Protein AF-A0A9P8IE22-F1 (afdb_monomer)

Mean predicted aligned error: 8.68 Å

InterPro domains:
  IPR013078 Histidine phosphatase superfamily, clade-1 [PF00300] (7-78)
  IPR029033 Histidine phosphatase superfamily [G3DSA:3.40.50.1240] (2-114)
  IPR029033 Histidine phosphatase superfamily [SSF53254] (7-96)

Sequence (117 aa):
MDKESNNVTVTEDIAEWDYGEYEGLLVDQIKEQRRKQGLDVGSSFNIWRDGCEGGESPGRVIERLDRLIAKIKEHQQPYMNGEKAADVVLVHASTLMLATVAYNDFRLLMASSCVVL

pLDDT: mean 78.82, std 18.48, range [32.44, 94.56]

Nearest PDB structures (foldseek):
  3f3k-assembly1_A  TM=9.550E-01  e=9.329E-06  Saccharomyces cerevisiae
  3ll4-assembly1_A  TM=9.503E-01  e=1.211E-05  Saccharomyces cerevisiae
  3lg2-assembly2_C  TM=9.523E-01  e=3.226E-05  Saccharomyces cerevisiae S288C

Secondary structure (DSSP, 8-state):
-----------GGGPPP--GGGTT--HHHHHHHHHHTT--SSS---HHHH--TTS--HHHHHHHHHHHHHHHHHHHGGGTTSSS--------S-HHHHHHHHHHHTTTTTT------

Solvent-accessible surface area (backbone atoms only — not comparable to full-atom values): 7508 Å² total; per-residue (Å²): 138,78,79,80,74,84,83,78,82,89,64,74,52,70,56,69,80,46,38,41,79,45,62,95,55,54,73,68,56,47,54,51,52,40,47,74,74,67,42,61,84,89,47,82,88,44,57,82,80,72,29,29,61,89,39,39,44,47,67,58,54,50,57,33,39,53,54,48,50,50,55,51,46,66,67,29,61,88,29,72,86,66,82,44,93,62,86,78,86,84,87,71,96,55,69,67,50,55,50,52,51,49,58,58,41,61,64,39,68,80,74,53,98,71,87,84,125

Foldseek 3Di:
DDPPPPPDDDDCLLPDWFQAVCPPHDPVRVQVVCVVVVHQPPHGDDCCCANHVRTDHNVVNLVSLVVVVVVLCVQCVVCVVPPDDSDDADDDDDPVSVVSNVVSCVVVVVPDDDDHD

Structure (mmCIF, N/CA/C/O backbone):
data_AF-A0A9P8IE22-F1
#
_entry.id   AF-A0A9P8IE22-F1
#
loop_
_atom_site.group_PDB
_atom_site.id
_atom_site.type_symbol
_atom_site.label_atom_id
_atom_site.label_alt_id
_atom_site.label_comp_id
_atom_site.label_asym_id
_atom_site.label_entity_id
_atom_site.label_seq_id
_atom_site.pdbx_PDB_ins_code
_atom_site.Cartn_x
_atom_site.Cartn_y
_atom_site.Cartn_z
_atom_site.occupancy
_atom_site.B_iso_or_equiv
_atom_site.auth_seq_id
_atom_site.auth_comp_id
_atom_site.auth_asym_id
_atom_site.auth_atom_id
_atom_site.pdbx_PDB_model_num
ATOM 1 N N . MET A 1 1 ? 10.318 13.261 -35.916 1.00 35.78 1 MET A N 1
ATOM 2 C CA . MET A 1 1 ? 8.984 13.562 -35.345 1.00 35.78 1 MET A CA 1
ATOM 3 C C . MET A 1 1 ? 8.537 12.254 -34.761 1.00 35.78 1 MET A C 1
ATOM 5 O O . MET A 1 1 ? 7.975 11.417 -35.462 1.00 35.78 1 MET A O 1
ATOM 9 N N . ASP A 1 2 ? 9.001 12.018 -33.546 1.00 41.88 2 ASP A N 1
ATOM 10 C CA . ASP A 1 2 ? 9.148 10.669 -33.031 1.00 41.88 2 ASP A CA 1
ATOM 11 C C . ASP A 1 2 ? 7.883 10.354 -32.256 1.00 41.88 2 ASP A C 1
ATOM 13 O O . ASP A 1 2 ? 7.453 11.127 -31.403 1.00 41.88 2 ASP A O 1
ATOM 17 N N . LYS A 1 3 ? 7.225 9.270 -32.666 1.00 44.44 3 LYS A N 1
ATOM 18 C CA . LYS A 1 3 ? 5.981 8.794 -32.074 1.00 44.44 3 LYS A CA 1
ATOM 19 C C . LYS A 1 3 ? 6.224 8.548 -30.591 1.00 44.44 3 LYS A C 1
ATOM 21 O O . LYS A 1 3 ? 6.926 7.607 -30.223 1.00 44.44 3 LYS A O 1
ATOM 26 N N . GLU A 1 4 ? 5.636 9.416 -29.782 1.00 47.69 4 GLU A N 1
ATOM 27 C CA . GLU A 1 4 ? 5.521 9.301 -28.338 1.00 47.69 4 GLU A CA 1
ATOM 28 C C . GLU A 1 4 ? 5.022 7.887 -28.022 1.00 47.69 4 GLU A C 1
ATOM 30 O O . GLU A 1 4 ? 3.906 7.486 -28.364 1.00 47.69 4 GLU A O 1
ATOM 35 N N . SER A 1 5 ? 5.935 7.063 -27.516 1.00 52.72 5 SER A N 1
ATOM 36 C CA . SER A 1 5 ? 5.650 5.675 -27.193 1.00 52.72 5 SER A CA 1
ATOM 37 C C . SER A 1 5 ? 4.827 5.695 -25.918 1.00 52.72 5 SER A C 1
ATOM 39 O O . SER A 1 5 ? 5.377 5.853 -24.835 1.00 52.72 5 SER A O 1
ATOM 41 N N . ASN A 1 6 ? 3.507 5.584 -26.065 1.00 58.81 6 ASN A N 1
ATOM 42 C CA . ASN A 1 6 ? 2.550 5.444 -24.971 1.00 58.81 6 ASN A CA 1
ATOM 43 C C . ASN A 1 6 ? 2.794 4.106 -24.240 1.00 58.81 6 ASN A C 1
ATOM 45 O O . ASN A 1 6 ? 2.048 3.144 -24.400 1.00 58.81 6 ASN A O 1
ATOM 49 N N . ASN A 1 7 ? 3.881 4.021 -23.473 1.00 75.56 7 ASN A N 1
ATOM 50 C CA . ASN A 1 7 ? 4.195 2.894 -22.601 1.00 75.56 7 ASN A CA 1
ATOM 51 C C . ASN A 1 7 ? 3.600 3.155 -21.214 1.00 75.56 7 ASN A C 1
ATOM 53 O O . ASN A 1 7 ? 4.316 3.336 -20.233 1.00 75.56 7 ASN A O 1
ATOM 57 N N . VAL A 1 8 ? 2.273 3.242 -21.153 1.00 86.06 8 VAL A N 1
ATOM 58 C CA . VAL A 1 8 ? 1.543 3.305 -19.887 1.00 86.06 8 VAL A CA 1
ATOM 59 C C . VAL A 1 8 ? 1.046 1.903 -19.581 1.00 86.06 8 VAL A C 1
ATOM 61 O O . VAL A 1 8 ? 0.273 1.334 -20.350 1.00 86.06 8 VAL A O 1
ATOM 64 N N . THR A 1 9 ? 1.485 1.349 -18.454 1.00 89.62 9 THR A N 1
ATOM 65 C CA . THR A 1 9 ? 0.988 0.068 -17.944 1.00 89.62 9 THR A CA 1
ATOM 66 C C . THR A 1 9 ? 0.135 0.331 -16.714 1.00 89.62 9 THR A C 1
ATOM 68 O O . THR A 1 9 ? 0.618 0.884 -15.730 1.00 89.62 9 THR A O 1
ATOM 71 N N . VAL A 1 10 ? -1.131 -0.080 -16.765 1.00 91.12 10 VAL A N 1
ATOM 72 C CA . VAL A 1 10 ? -2.027 -0.075 -15.603 1.00 91.12 10 VAL A CA 1
ATOM 73 C C . VAL A 1 10 ? -1.922 -1.431 -14.920 1.00 91.12 10 VAL A C 1
ATOM 75 O O . VAL A 1 10 ? -1.971 -2.467 -15.584 1.00 91.12 10 VAL A O 1
ATOM 78 N N . THR A 1 11 ? -1.752 -1.437 -13.603 1.00 90.06 11 THR A N 1
ATOM 79 C CA . THR A 1 11 ? -1.666 -2.670 -12.822 1.00 90.06 11 THR A CA 1
ATOM 80 C C . THR A 1 11 ? -2.252 -2.462 -11.437 1.00 90.06 11 THR A C 1
ATOM 82 O O . THR A 1 11 ? -2.026 -1.430 -10.809 1.00 90.06 11 THR A O 1
ATOM 85 N N . GLU A 1 12 ? -2.951 -3.479 -10.944 1.00 91.38 12 GLU A N 1
ATOM 86 C CA . GLU A 1 12 ? -3.468 -3.493 -9.577 1.00 91.38 12 GLU A CA 1
ATOM 87 C C . GLU A 1 12 ? -2.346 -3.623 -8.547 1.00 91.38 12 GLU A C 1
ATOM 89 O O . GLU A 1 12 ? -2.561 -3.301 -7.393 1.00 91.38 12 GLU A O 1
ATOM 94 N N . ASP A 1 13 ? -1.130 -4.038 -8.930 1.00 90.25 13 ASP A N 1
ATOM 95 C CA . ASP A 1 13 ? -0.001 -4.242 -8.002 1.00 90.25 13 ASP A CA 1
ATOM 96 C C . ASP A 1 13 ? 0.445 -2.959 -7.248 1.00 90.25 13 ASP A C 1
ATOM 98 O O . ASP A 1 13 ? 1.154 -3.057 -6.252 1.00 90.25 13 ASP A O 1
ATOM 102 N N . ILE A 1 14 ? 0.004 -1.772 -7.688 1.00 87.19 14 ILE A N 1
ATOM 103 C CA . ILE A 1 14 ? 0.241 -0.448 -7.065 1.00 87.19 14 ILE A CA 1
ATOM 104 C C . ILE A 1 14 ? -1.047 0.143 -6.447 1.00 87.19 14 ILE A C 1
ATOM 106 O O . ILE A 1 14 ? -1.018 1.237 -5.895 1.00 87.19 14 ILE A O 1
ATOM 110 N N . ALA A 1 15 ? -2.172 -0.576 -6.479 1.00 89.06 15 ALA A N 1
ATOM 111 C CA . ALA A 1 15 ? -3.400 -0.144 -5.810 1.00 89.06 15 ALA A CA 1
ATOM 112 C C . ALA A 1 15 ? -3.173 0.117 -4.313 1.00 89.06 15 ALA A C 1
ATOM 114 O O . ALA A 1 15 ? -2.375 -0.582 -3.684 1.00 89.06 15 ALA A O 1
ATOM 115 N N . GLU A 1 16 ? -3.895 1.094 -3.763 1.00 88.56 16 GLU A N 1
ATOM 116 C CA . GLU A 1 16 ? -3.901 1.399 -2.332 1.00 88.56 16 GLU A CA 1
ATOM 117 C C . GLU A 1 16 ? -4.222 0.161 -1.481 1.00 88.56 16 GLU A C 1
ATOM 119 O O . GLU A 1 16 ? -4.819 -0.805 -1.962 1.00 88.56 16 GLU A O 1
ATOM 124 N N . TRP A 1 17 ? -3.823 0.212 -0.212 1.00 89.00 17 TRP A N 1
ATOM 125 C CA . TRP A 1 17 ? -4.242 -0.753 0.795 1.00 89.00 17 TRP A CA 1
ATOM 126 C C . TRP A 1 17 ? -5.760 -0.931 0.792 1.00 89.00 17 TRP A C 1
ATOM 128 O O . TRP A 1 17 ? -6.514 0.040 0.848 1.00 89.00 17 TRP A O 1
ATOM 138 N N . ASP A 1 18 ? -6.202 -2.184 0.817 1.00 91.88 18 ASP A N 1
ATOM 139 C CA . ASP A 1 18 ? -7.573 -2.498 1.207 1.00 91.88 18 ASP A CA 1
ATOM 140 C C . ASP A 1 18 ? -7.732 -2.224 2.709 1.00 91.88 18 ASP A C 1
ATOM 142 O O . ASP A 1 18 ? -7.248 -2.990 3.552 1.00 91.88 18 ASP A O 1
ATOM 146 N N . TYR A 1 19 ? -8.375 -1.107 3.055 1.00 91.62 19 TYR A N 1
ATOM 147 C CA . TYR A 1 19 ? -8.569 -0.707 4.446 1.00 91.62 19 TYR A CA 1
ATOM 148 C C . TYR A 1 19 ? -9.652 -1.527 5.163 1.00 91.62 19 TYR A C 1
ATOM 150 O O . TYR A 1 19 ? -9.750 -1.434 6.389 1.00 91.62 19 TYR A O 1
ATOM 158 N N . GLY A 1 20 ? -10.436 -2.343 4.448 1.00 93.81 20 GLY A N 1
ATOM 159 C CA . GLY A 1 20 ? -11.463 -3.205 5.029 1.00 93.81 20 GLY A CA 1
ATOM 160 C C . GLY A 1 20 ? -12.428 -2.448 5.945 1.00 93.81 20 GLY A C 1
ATOM 161 O O . GLY A 1 20 ? -13.078 -1.484 5.542 1.00 93.81 20 GLY A O 1
ATOM 162 N N . GLU A 1 21 ? -12.482 -2.852 7.215 1.00 93.31 21 GLU A N 1
ATOM 163 C CA . GLU A 1 21 ? -13.329 -2.239 8.250 1.00 93.31 21 GLU A CA 1
ATOM 164 C C . GLU A 1 21 ? -12.965 -0.776 8.560 1.00 93.31 21 GLU A C 1
ATOM 166 O O . GLU A 1 21 ? -13.683 -0.099 9.297 1.00 93.31 21 GLU A O 1
ATOM 171 N N . TYR A 1 22 ? -11.835 -0.287 8.046 1.00 93.12 22 TYR A N 1
ATOM 172 C CA . TYR A 1 22 ? -11.344 1.071 8.272 1.00 93.12 22 TYR A CA 1
ATOM 173 C C . TYR A 1 22 ? -11.672 2.033 7.129 1.00 93.12 22 TYR A C 1
ATOM 175 O O . TYR A 1 22 ? -11.372 3.225 7.236 1.00 93.12 22 TYR A 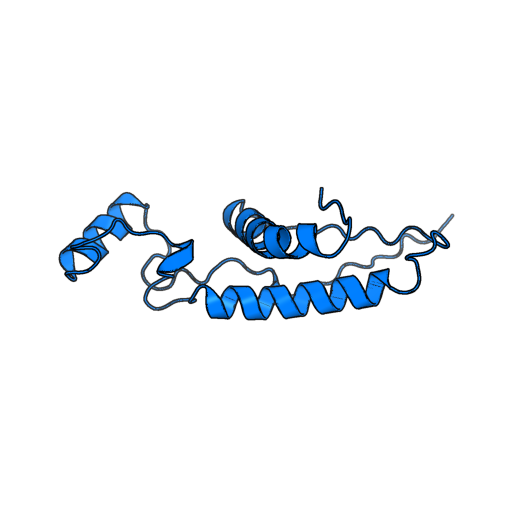O 1
ATOM 183 N N . GLU A 1 23 ? -12.292 1.548 6.053 1.00 92.38 23 GLU A N 1
ATOM 184 C CA . GLU A 1 23 ? -12.646 2.361 4.893 1.00 92.38 23 GLU A CA 1
ATOM 185 C C . GLU A 1 23 ? -13.545 3.545 5.296 1.00 92.38 23 GLU A C 1
ATOM 187 O O . GLU A 1 23 ? -14.574 3.392 5.958 1.00 92.38 23 GLU A O 1
ATOM 192 N N . GLY A 1 24 ? -13.142 4.759 4.912 1.00 93.25 24 GLY A N 1
ATOM 193 C CA . GLY A 1 24 ? -13.875 5.988 5.232 1.00 93.25 24 GLY A CA 1
ATOM 194 C C . GLY A 1 24 ? -13.806 6.441 6.699 1.00 93.25 24 GLY A C 1
ATOM 195 O O . GLY A 1 24 ? -14.468 7.420 7.053 1.00 93.25 24 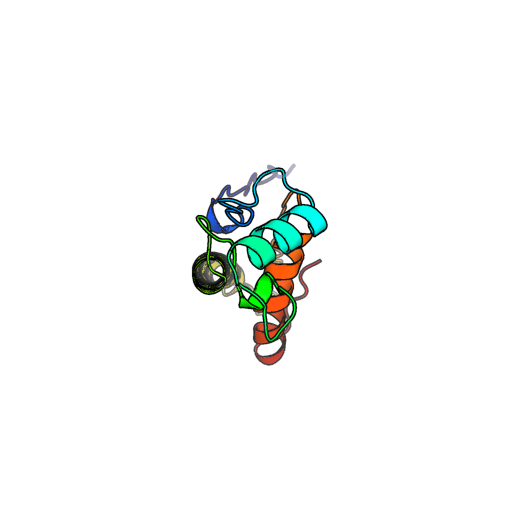GLY A O 1
ATOM 196 N N . LEU A 1 25 ? -13.013 5.781 7.550 1.00 93.19 25 LEU A N 1
ATOM 197 C CA . LEU A 1 25 ? -12.825 6.174 8.946 1.00 93.19 25 LEU A CA 1
ATOM 198 C C . LEU A 1 25 ? -11.598 7.066 9.140 1.00 93.19 25 LEU A C 1
ATOM 200 O O . LEU A 1 25 ? -10.544 6.897 8.529 1.00 93.19 25 LEU A O 1
ATOM 204 N N . LEU A 1 26 ? -11.715 8.005 10.076 1.00 92.31 26 LEU A N 1
ATOM 205 C CA . LEU A 1 26 ? -10.576 8.760 10.578 1.00 92.31 26 LEU A CA 1
ATOM 206 C C . LEU A 1 26 ? -9.728 7.888 11.506 1.00 92.31 26 LEU A C 1
ATOM 208 O O . LEU A 1 26 ? -10.235 7.028 12.226 1.00 92.31 26 LEU A O 1
ATOM 212 N N . VAL A 1 27 ? -8.433 8.192 11.580 1.00 89.62 27 VAL A N 1
ATOM 213 C CA . VAL A 1 27 ? -7.464 7.464 12.418 1.00 89.62 27 VAL A CA 1
ATOM 214 C C . VAL A 1 27 ? -7.921 7.328 13.877 1.00 89.62 27 VAL A C 1
ATOM 216 O O . VAL A 1 27 ? -7.748 6.271 14.481 1.00 89.62 27 VAL A O 1
ATOM 219 N N . ASP A 1 28 ? -8.532 8.365 14.451 1.00 92.38 28 ASP A N 1
ATOM 220 C CA . ASP A 1 28 ? -9.018 8.316 15.835 1.00 92.38 28 ASP A CA 1
ATOM 221 C C . ASP A 1 28 ? -10.249 7.414 15.998 1.00 92.38 28 ASP A C 1
ATOM 223 O O . ASP A 1 28 ? -10.399 6.757 17.028 1.00 92.38 28 ASP A O 1
ATOM 227 N N . GLN A 1 29 ? -11.096 7.318 14.968 1.00 94.56 29 GLN A N 1
ATOM 228 C CA . GLN A 1 29 ? -12.235 6.397 14.952 1.00 94.56 29 GLN A CA 1
ATOM 229 C C . GLN A 1 29 ? -11.756 4.945 14.861 1.00 94.56 29 GLN A C 1
ATOM 231 O O . GLN A 1 29 ? -12.250 4.106 15.611 1.00 94.56 29 GLN A O 1
ATOM 236 N N . ILE A 1 30 ? -10.744 4.673 14.028 1.00 93.44 30 ILE A N 1
ATOM 237 C CA . ILE A 1 30 ? -10.107 3.352 13.911 1.00 93.44 30 ILE A CA 1
ATOM 238 C C . ILE A 1 30 ? -9.527 2.923 15.263 1.00 93.44 30 ILE A C 1
ATOM 240 O O . ILE A 1 30 ? -9.828 1.838 15.757 1.00 93.44 30 ILE A O 1
ATOM 244 N N . LYS A 1 31 ? -8.737 3.790 15.910 1.00 92.06 31 LYS A N 1
ATOM 245 C CA . LYS A 1 31 ? -8.153 3.504 17.232 1.00 92.06 31 LYS A CA 1
ATOM 246 C C . LYS A 1 31 ? -9.224 3.224 18.283 1.00 92.06 31 LYS A C 1
ATOM 248 O O . LYS A 1 31 ? -9.079 2.293 19.072 1.00 92.06 31 LYS A O 1
ATOM 253 N N . GLU A 1 32 ? -10.299 4.008 18.302 1.00 93.19 32 GLU A N 1
ATOM 254 C CA . GLU A 1 32 ? -11.393 3.810 19.252 1.00 93.19 32 GLU A CA 1
ATOM 255 C C . GLU A 1 32 ? -12.163 2.506 18.988 1.00 93.19 32 GLU A C 1
ATOM 257 O O . GLU A 1 32 ? -12.509 1.798 19.936 1.00 93.19 32 GLU A O 1
ATOM 262 N N . GLN A 1 33 ? -12.405 2.151 17.724 1.00 92.88 33 GLN A N 1
ATOM 263 C CA . GLN A 1 33 ? -13.025 0.881 17.337 1.00 92.88 33 GLN A CA 1
ATOM 264 C C . GLN A 1 33 ? -12.168 -0.314 17.766 1.00 92.88 33 GLN A C 1
ATOM 266 O O . GLN A 1 33 ? -12.669 -1.196 18.467 1.00 92.88 33 GLN A O 1
ATOM 271 N N . ARG A 1 34 ? -10.869 -0.294 17.446 1.00 93.25 34 ARG A N 1
ATOM 272 C CA . ARG A 1 34 ? -9.909 -1.333 17.845 1.00 93.25 34 ARG A CA 1
ATOM 273 C C . ARG A 1 34 ? -9.836 -1.485 19.363 1.00 93.25 34 ARG A C 1
ATOM 275 O O . ARG A 1 34 ? -9.919 -2.593 19.893 1.00 93.25 34 ARG A O 1
ATOM 282 N N . ARG A 1 35 ? -9.801 -0.369 20.099 1.00 91.56 35 ARG A N 1
ATOM 283 C CA . ARG A 1 35 ? -9.835 -0.369 21.570 1.00 91.56 35 ARG A CA 1
ATOM 284 C C . ARG A 1 35 ? -11.123 -0.995 22.117 1.00 91.56 35 ARG A C 1
ATOM 286 O O . ARG A 1 35 ? -11.066 -1.757 23.082 1.00 91.56 35 ARG A O 1
ATOM 293 N N . LYS A 1 36 ? -12.287 -0.699 21.525 1.00 92.25 36 LYS A N 1
ATOM 294 C CA . LYS A 1 36 ? -13.575 -1.313 21.913 1.00 92.25 36 LYS A CA 1
ATOM 295 C C . LYS A 1 36 ? -13.605 -2.821 21.667 1.00 92.25 36 LYS A C 1
ATOM 297 O O . LYS A 1 36 ? -14.250 -3.534 22.428 1.00 92.25 36 LYS A O 1
ATOM 302 N N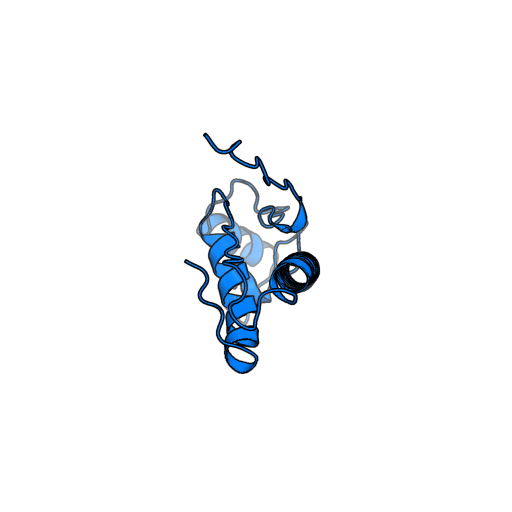 . GLN A 1 37 ? -12.897 -3.297 20.649 1.00 91.31 37 GLN A N 1
ATOM 303 C CA . GLN A 1 37 ? -12.727 -4.722 20.350 1.00 91.31 37 GLN A CA 1
ATOM 304 C C . GLN A 1 37 ? -11.675 -5.403 21.245 1.00 91.31 37 GLN A C 1
ATOM 306 O O . GLN A 1 37 ? -11.455 -6.606 21.130 1.00 91.31 37 GLN A O 1
ATOM 311 N N . GLY A 1 38 ? -11.044 -4.661 22.163 1.00 90.81 38 GLY A N 1
ATOM 312 C CA . GLY A 1 38 ? -10.024 -5.189 23.068 1.00 90.81 38 GLY A CA 1
ATOM 313 C C . GLY A 1 38 ? -8.652 -5.373 22.417 1.00 90.81 38 GLY A C 1
ATOM 314 O O . GLY A 1 38 ? -7.821 -6.102 22.957 1.00 90.81 38 GLY A O 1
ATOM 315 N N . LEU A 1 39 ? -8.405 -4.726 21.275 1.00 89.12 39 LEU A N 1
ATOM 316 C CA . LEU A 1 39 ? -7.101 -4.696 20.615 1.00 89.12 39 LEU A CA 1
ATOM 317 C C . LEU A 1 39 ? -6.209 -3.592 21.201 1.00 89.12 39 LEU A C 1
ATOM 319 O O . LEU A 1 39 ? -6.665 -2.722 21.943 1.00 89.12 39 LEU A O 1
AT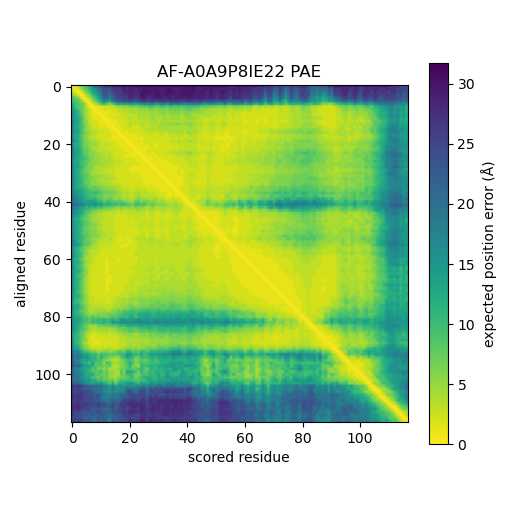OM 323 N N . ASP A 1 40 ? -4.918 -3.639 20.861 1.00 88.88 40 ASP A N 1
ATOM 324 C CA . ASP A 1 40 ? -3.929 -2.588 21.156 1.00 88.88 40 ASP A CA 1
ATOM 325 C C . ASP A 1 40 ? -3.707 -2.288 22.656 1.00 88.88 40 ASP A C 1
ATOM 327 O O . ASP A 1 40 ? -3.170 -1.246 23.028 1.00 88.88 40 ASP A O 1
ATOM 331 N N . VAL A 1 41 ? -4.061 -3.228 23.543 1.00 83.19 41 VAL A N 1
ATOM 332 C CA . VAL A 1 41 ? -3.987 -3.070 25.014 1.00 83.19 41 VAL A CA 1
ATOM 333 C C . VAL A 1 41 ? -2.544 -2.904 25.529 1.00 83.19 41 VAL A C 1
ATOM 335 O O . VAL A 1 41 ? -2.333 -2.339 26.599 1.00 83.19 41 VAL A O 1
ATOM 338 N N . GLY A 1 42 ? -1.542 -3.361 24.769 1.00 82.62 42 GLY A N 1
ATOM 339 C CA . GLY A 1 42 ? -0.116 -3.266 25.120 1.00 82.62 42 GLY A CA 1
ATOM 340 C C . GLY A 1 42 ? 0.730 -2.382 24.197 1.00 82.62 42 GLY A C 1
ATOM 341 O O . GLY A 1 42 ? 1.895 -2.129 24.499 1.00 82.62 42 GLY A O 1
ATOM 342 N N . SER A 1 43 ? 0.181 -1.921 23.072 1.00 87.19 43 SER A N 1
ATOM 343 C CA . SER A 1 43 ? 0.911 -1.122 22.084 1.00 87.19 43 SER A CA 1
ATOM 344 C C . SER A 1 43 ? -0.043 -0.354 21.189 1.00 87.19 43 SER A C 1
ATOM 346 O O . SER A 1 43 ? -1.028 -0.917 20.727 1.00 87.19 43 SER A O 1
ATOM 348 N N . SER A 1 44 ? 0.302 0.888 20.860 1.00 88.38 44 SER A N 1
ATOM 349 C CA . SER A 1 44 ? -0.465 1.709 19.924 1.00 88.38 44 SER A CA 1
ATOM 350 C C . SER A 1 44 ? -0.559 1.065 18.537 1.00 88.38 44 SER A C 1
ATOM 352 O O . SER A 1 44 ? 0.441 0.528 18.040 1.00 88.38 44 SER A O 1
ATOM 354 N N . PHE A 1 45 ? -1.727 1.200 17.901 1.00 89.69 45 PHE A N 1
ATOM 355 C CA . PHE A 1 45 ? -1.956 0.794 16.515 1.00 89.69 45 PHE A CA 1
ATOM 356 C C . PHE A 1 45 ? -0.900 1.380 15.574 1.00 89.69 45 PHE A C 1
ATOM 358 O O . PHE A 1 45 ? -0.610 2.582 15.604 1.00 89.69 45 PHE A O 1
ATOM 365 N N . ASN A 1 46 ? -0.350 0.520 14.726 1.00 88.50 46 ASN A N 1
ATOM 366 C CA . ASN A 1 46 ? 0.547 0.879 13.647 1.00 88.50 46 ASN A CA 1
ATOM 367 C C . ASN A 1 46 ? 0.175 0.061 12.405 1.00 88.50 46 ASN A C 1
ATOM 369 O O . ASN A 1 46 ? 0.477 -1.127 12.344 1.00 88.50 46 ASN A O 1
ATOM 373 N N . ILE A 1 47 ? -0.413 0.713 11.399 1.00 85.56 47 ILE A N 1
ATOM 374 C CA . ILE A 1 47 ? -0.866 0.079 10.150 1.00 85.56 47 ILE A CA 1
ATOM 375 C C . ILE A 1 47 ? 0.227 -0.740 9.444 1.00 85.56 47 ILE A C 1
ATOM 377 O O . ILE A 1 47 ? -0.046 -1.827 8.943 1.00 85.56 47 ILE A O 1
ATOM 381 N N . TRP A 1 48 ? 1.485 -0.291 9.498 1.00 85.06 48 TRP A N 1
ATOM 382 C CA . TRP A 1 48 ? 2.633 -0.972 8.888 1.00 85.06 48 TRP A CA 1
ATOM 383 C C . TRP A 1 48 ? 2.924 -2.336 9.515 1.00 85.06 48 TRP A C 1
ATOM 385 O O . TRP A 1 48 ? 3.464 -3.225 8.861 1.00 85.06 48 TRP A O 1
ATOM 395 N N . ARG A 1 49 ? 2.598 -2.489 10.802 1.00 87.62 49 ARG A N 1
ATOM 396 C CA . ARG A 1 49 ? 2.799 -3.720 11.571 1.00 87.62 49 ARG A CA 1
ATOM 397 C C . ARG A 1 49 ? 1.521 -4.549 11.642 1.00 87.62 49 ARG A C 1
ATOM 399 O O . ARG A 1 49 ? 1.577 -5.764 11.496 1.00 87.62 49 ARG A O 1
ATOM 406 N N . ASP A 1 50 ? 0.404 -3.887 11.910 1.00 89.00 50 ASP A N 1
ATOM 407 C CA . ASP A 1 50 ? -0.837 -4.523 12.346 1.00 89.00 50 ASP A CA 1
ATOM 408 C C . ASP A 1 50 ? -1.805 -4.787 11.191 1.00 89.00 50 ASP A C 1
ATOM 410 O O . ASP A 1 50 ? -2.673 -5.648 11.316 1.00 89.00 50 ASP A O 1
ATOM 414 N N . GLY A 1 51 ? -1.653 -4.095 10.061 1.00 90.31 51 GLY A N 1
ATOM 415 C CA . GLY A 1 51 ? -2.554 -4.258 8.930 1.00 90.31 51 GLY A CA 1
ATOM 416 C C . GLY A 1 51 ? -3.878 -3.511 9.056 1.00 90.31 51 GLY A C 1
ATOM 417 O O . GLY A 1 51 ? -4.073 -2.680 9.950 1.00 90.31 51 GLY A O 1
ATOM 418 N N . CYS A 1 52 ? -4.798 -3.864 8.161 1.00 91.94 52 CYS A N 1
ATOM 419 C CA . CYS A 1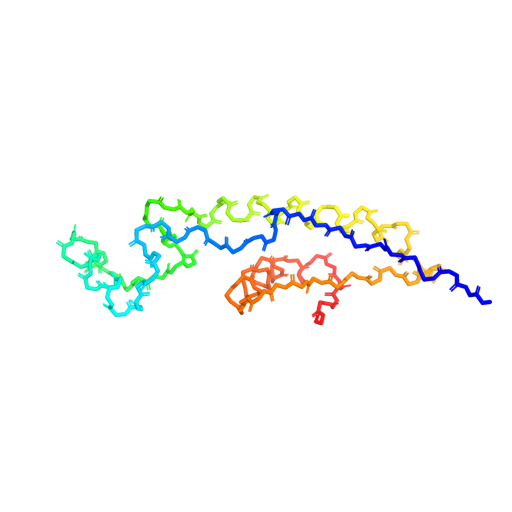 52 ? -6.190 -3.443 8.193 1.00 91.94 52 CYS A CA 1
ATOM 420 C C . CYS A 1 52 ? -7.098 -4.638 8.517 1.00 91.94 52 CYS A C 1
ATOM 422 O O . CYS A 1 52 ? -7.019 -5.686 7.875 1.00 91.94 52 CYS A O 1
ATOM 424 N N . GLU A 1 53 ? -7.959 -4.511 9.531 1.00 91.38 53 GLU A N 1
ATOM 425 C CA . GLU A 1 53 ? -8.940 -5.560 9.835 1.00 91.38 53 GLU A CA 1
ATOM 426 C C . GLU A 1 53 ? -9.970 -5.675 8.711 1.00 91.38 53 GLU A C 1
ATOM 428 O O . GLU A 1 53 ? -10.466 -4.672 8.209 1.00 91.38 53 GLU A O 1
ATOM 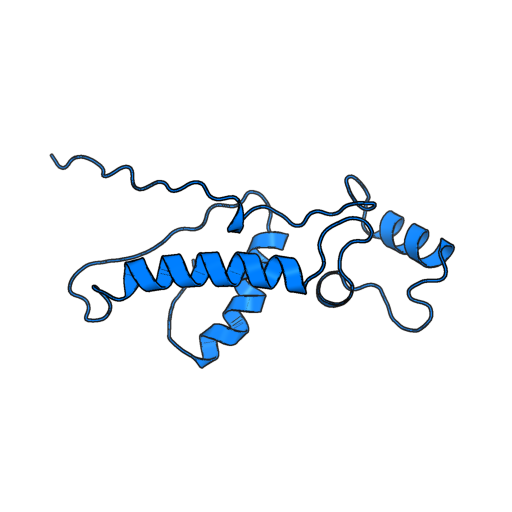433 N N . GLY A 1 54 ? -10.280 -6.906 8.301 1.00 91.31 54 GLY A N 1
ATOM 434 C CA . GLY A 1 54 ? -11.181 -7.162 7.172 1.00 91.31 54 GLY A CA 1
ATOM 435 C C . GLY A 1 54 ? -10.613 -6.789 5.796 1.00 91.31 54 GLY A C 1
ATOM 436 O O . GLY A 1 54 ? -11.274 -7.067 4.803 1.00 91.31 54 GLY A O 1
ATOM 437 N N . GLY A 1 55 ? -9.406 -6.219 5.735 1.00 92.69 55 GLY A N 1
ATOM 438 C CA . GLY A 1 55 ? -8.740 -5.788 4.508 1.00 92.69 55 GLY A CA 1
ATOM 439 C C . GLY A 1 55 ? -7.396 -6.485 4.287 1.00 92.69 55 GLY A C 1
ATOM 440 O O . GLY A 1 55 ? -7.242 -7.695 4.508 1.00 92.69 55 GLY A O 1
ATOM 441 N N . GLU A 1 56 ? -6.399 -5.725 3.835 1.00 91.38 56 GLU A N 1
ATOM 442 C CA . GLU A 1 56 ? -5.061 -6.234 3.543 1.00 91.38 56 GLU A CA 1
ATOM 443 C C . GLU A 1 56 ? -4.142 -6.263 4.777 1.00 91.38 56 GLU A C 1
ATOM 445 O O . GLU A 1 56 ? -4.102 -5.364 5.621 1.00 91.38 56 GLU A O 1
ATOM 450 N N . SER A 1 57 ? -3.343 -7.332 4.859 1.00 91.75 57 SER A N 1
ATOM 451 C CA . SER A 1 57 ? -2.217 -7.405 5.787 1.00 91.75 57 SER A CA 1
ATOM 452 C C . SER A 1 57 ? -0.969 -6.785 5.150 1.00 91.75 57 SER A C 1
ATOM 454 O O . SER A 1 57 ? -0.834 -6.822 3.922 1.00 91.75 57 SER A O 1
ATOM 456 N N . PRO A 1 58 ? 0.011 -6.320 5.950 1.00 88.94 58 PRO A N 1
ATOM 457 C CA . PRO A 1 58 ? 1.243 -5.757 5.404 1.00 88.94 58 PRO A CA 1
ATOM 458 C C . PRO A 1 58 ? 1.967 -6.749 4.483 1.00 88.94 58 PRO A C 1
ATOM 460 O O . PRO A 1 58 ? 2.477 -6.368 3.437 1.00 88.94 58 PRO A O 1
ATOM 463 N N . GLY A 1 59 ? 1.950 -8.043 4.830 1.00 89.44 59 GLY A N 1
ATOM 464 C CA . GLY A 1 59 ? 2.542 -9.106 4.013 1.00 89.44 59 GLY A CA 1
ATOM 465 C C . GLY A 1 59 ? 1.932 -9.209 2.614 1.00 89.44 59 GLY A C 1
ATOM 466 O O . GLY A 1 59 ? 2.672 -9.330 1.645 1.00 89.44 59 GLY A O 1
ATOM 467 N N . ARG A 1 60 ? 0.602 -9.089 2.487 1.00 90.56 60 ARG A N 1
ATOM 468 C CA . ARG A 1 60 ? -0.052 -9.112 1.170 1.00 90.56 60 ARG A CA 1
ATOM 469 C C . ARG A 1 60 ? 0.366 -7.925 0.317 1.00 90.56 60 ARG A C 1
ATOM 471 O O . ARG A 1 60 ? 0.696 -8.121 -0.846 1.00 90.56 60 ARG A O 1
ATOM 478 N N . VAL A 1 61 ? 0.421 -6.727 0.896 1.00 88.62 61 VAL A N 1
ATOM 479 C CA . VAL A 1 61 ? 0.858 -5.529 0.166 1.00 88.62 61 VAL A CA 1
ATOM 480 C C . VAL A 1 61 ? 2.306 -5.679 -0.306 1.00 88.62 61 VAL A C 1
ATOM 482 O O . VAL A 1 61 ? 2.596 -5.423 -1.472 1.00 88.62 61 VAL A O 1
ATOM 485 N N . ILE A 1 62 ? 3.194 -6.186 0.558 1.00 87.31 62 ILE A N 1
ATOM 486 C CA . ILE A 1 62 ? 4.590 -6.495 0.208 1.00 87.31 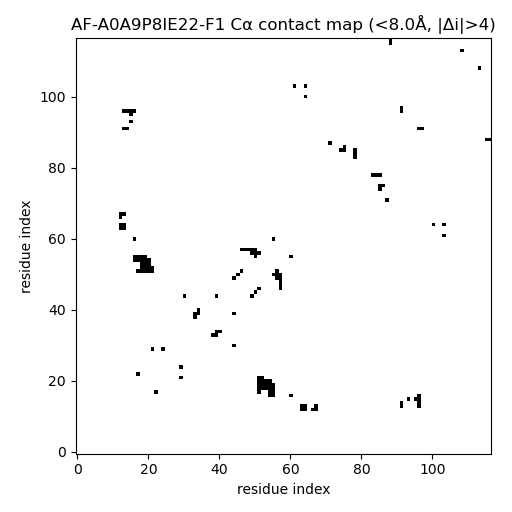62 ILE A CA 1
ATOM 487 C C . ILE A 1 62 ? 4.654 -7.455 -0.984 1.00 87.31 62 ILE A C 1
ATOM 489 O O . ILE A 1 62 ? 5.352 -7.171 -1.950 1.00 87.31 62 ILE A O 1
ATOM 493 N N . GLU A 1 63 ? 3.880 -8.542 -0.979 1.00 90.25 63 GLU A N 1
ATOM 494 C CA . GLU A 1 63 ? 3.871 -9.505 -2.087 1.00 90.25 63 GLU A CA 1
ATOM 495 C C . GLU A 1 63 ? 3.446 -8.878 -3.423 1.00 90.25 63 GLU A C 1
ATOM 497 O O . GLU A 1 63 ? 3.956 -9.270 -4.477 1.00 90.25 63 GLU A O 1
ATOM 502 N N . ARG A 1 64 ? 2.504 -7.921 -3.422 1.00 91.69 64 ARG A N 1
ATOM 503 C CA . ARG A 1 64 ? 2.106 -7.219 -4.658 1.00 91.69 64 ARG A CA 1
ATOM 504 C C . ARG A 1 64 ? 3.201 -6.272 -5.133 1.00 91.69 64 ARG A C 1
ATOM 506 O O . ARG A 1 64 ? 3.532 -6.268 -6.320 1.00 91.69 64 ARG A O 1
ATOM 513 N N . LEU A 1 65 ? 3.813 -5.549 -4.201 1.00 88.69 65 LEU A N 1
ATOM 514 C CA . LEU A 1 65 ? 4.928 -4.654 -4.488 1.00 88.69 65 LEU A CA 1
ATOM 515 C C . LEU A 1 65 ? 6.160 -5.403 -4.999 1.00 88.69 65 LEU A C 1
ATOM 517 O O . LEU A 1 65 ? 6.770 -4.957 -5.966 1.00 88.69 65 LEU A O 1
ATOM 521 N N . ASP A 1 66 ? 6.479 -6.574 -4.449 1.00 87.69 66 ASP A N 1
ATOM 522 C CA . ASP A 1 66 ? 7.584 -7.411 -4.924 1.00 87.69 66 ASP A CA 1
ATOM 523 C C . ASP A 1 66 ? 7.388 -7.826 -6.389 1.00 87.69 66 ASP A C 1
ATOM 525 O O . ASP A 1 66 ? 8.328 -7.774 -7.188 1.00 87.69 66 ASP A O 1
ATOM 529 N N . ARG A 1 67 ? 6.154 -8.169 -6.790 1.00 90.94 67 ARG A N 1
ATOM 530 C CA . ARG A 1 67 ? 5.834 -8.458 -8.199 1.00 90.94 67 ARG A CA 1
ATOM 531 C C . ARG A 1 67 ? 5.987 -7.230 -9.089 1.00 90.94 67 ARG A C 1
ATOM 533 O O . ARG A 1 67 ? 6.486 -7.357 -10.207 1.00 90.94 67 ARG A O 1
ATOM 540 N N . LEU A 1 68 ? 5.562 -6.055 -8.623 1.00 89.56 68 LEU A N 1
ATOM 541 C CA . LEU A 1 68 ? 5.733 -4.804 -9.362 1.00 89.56 68 LEU A CA 1
ATOM 542 C C . LEU A 1 68 ? 7.219 -4.479 -9.555 1.00 89.56 68 LEU A C 1
ATOM 544 O O . LEU A 1 68 ? 7.652 -4.203 -10.672 1.00 89.56 68 LEU A O 1
ATOM 548 N N . ILE A 1 69 ? 8.009 -4.580 -8.488 1.00 86.62 69 ILE A N 1
ATOM 549 C CA . ILE A 1 69 ? 9.451 -4.321 -8.500 1.00 86.62 69 ILE A CA 1
ATOM 550 C C . ILE A 1 69 ? 10.171 -5.302 -9.428 1.00 86.62 69 ILE A C 1
ATOM 552 O O . ILE A 1 69 ? 11.052 -4.888 -10.180 1.00 86.62 69 ILE A O 1
ATOM 556 N N . ALA A 1 70 ? 9.793 -6.583 -9.428 1.00 88.88 70 ALA A N 1
ATOM 557 C CA . ALA A 1 70 ? 10.353 -7.565 -10.354 1.00 88.88 70 ALA A CA 1
ATOM 558 C C . ALA A 1 70 ? 10.143 -7.148 -11.821 1.00 88.88 70 ALA A C 1
ATOM 560 O O . ALA A 1 70 ? 11.105 -7.118 -12.586 1.00 88.88 70 ALA A O 1
ATOM 561 N N . LYS A 1 71 ? 8.928 -6.717 -12.186 1.00 88.88 71 LYS A N 1
ATOM 562 C CA . LYS A 1 71 ? 8.615 -6.219 -13.540 1.00 88.88 71 LYS A CA 1
ATOM 563 C C . LYS A 1 71 ? 9.437 -4.979 -13.909 1.00 88.88 71 LYS A C 1
ATOM 565 O O . LYS A 1 71 ? 9.917 -4.866 -15.035 1.00 88.88 71 LYS A O 1
ATOM 570 N N . ILE A 1 72 ? 9.619 -4.051 -12.967 1.00 88.06 72 ILE A N 1
ATOM 571 C CA . ILE A 1 72 ? 10.445 -2.850 -13.173 1.00 88.06 72 ILE A CA 1
ATOM 572 C C . ILE A 1 72 ? 11.904 -3.247 -13.426 1.00 88.06 72 ILE A C 1
ATOM 574 O O . ILE A 1 72 ? 12.516 -2.777 -14.384 1.00 88.06 72 ILE A O 1
ATOM 578 N N . LYS A 1 73 ? 12.447 -4.165 -12.620 1.00 87.19 73 LYS A N 1
ATOM 579 C CA . LYS A 1 73 ? 13.819 -4.662 -12.780 1.00 87.19 73 LYS A CA 1
ATOM 580 C C . LYS A 1 73 ? 14.024 -5.374 -14.110 1.00 87.19 73 LYS A C 1
ATOM 582 O O . LYS A 1 73 ? 15.031 -5.125 -14.761 1.00 87.19 73 LYS A O 1
ATOM 587 N N . GLU A 1 74 ? 13.077 -6.203 -14.540 1.00 90.12 74 GLU A N 1
ATOM 588 C CA . GLU A 1 74 ? 13.115 -6.850 -15.858 1.00 90.12 74 GLU A CA 1
ATOM 589 C C . GLU A 1 74 ? 13.170 -5.822 -16.998 1.00 90.12 74 GLU A C 1
ATOM 591 O O . GLU A 1 74 ? 13.891 -6.021 -17.975 1.00 90.12 74 GLU A O 1
ATOM 596 N N . HIS A 1 75 ? 12.460 -4.696 -16.861 1.00 86.00 75 HIS A N 1
ATOM 597 C CA . HIS A 1 75 ? 12.502 -3.609 -17.839 1.00 86.00 75 HIS A CA 1
ATOM 598 C C . HIS A 1 75 ? 13.849 -2.869 -17.854 1.00 86.00 75 HIS A C 1
ATOM 600 O O . HIS A 1 75 ? 14.342 -2.501 -18.921 1.00 86.00 75 HIS A O 1
ATOM 606 N N . GLN A 1 76 ? 14.439 -2.647 -16.680 1.00 86.69 76 GLN A N 1
ATOM 607 C CA . GLN A 1 76 ? 15.670 -1.871 -16.512 1.00 86.69 76 GLN A CA 1
ATOM 608 C C . GLN A 1 76 ? 16.941 -2.674 -16.797 1.00 86.69 76 GLN A C 1
ATOM 610 O O . GLN A 1 7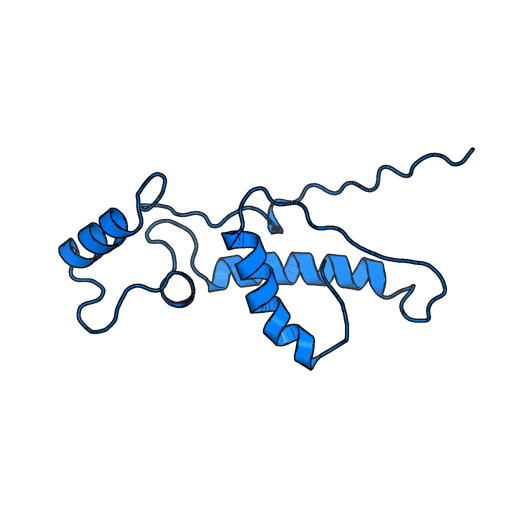6 ? 17.904 -2.117 -17.321 1.00 86.69 76 GLN A O 1
ATOM 615 N N . GLN A 1 77 ? 16.953 -3.973 -16.479 1.00 88.81 77 GLN A N 1
ATOM 616 C CA . GLN A 1 77 ? 18.123 -4.854 -16.566 1.00 88.81 77 GLN A CA 1
ATOM 617 C C . GLN A 1 77 ? 18.894 -4.754 -17.901 1.00 88.81 77 GLN A C 1
ATOM 619 O O . GLN A 1 77 ? 20.123 -4.697 -17.849 1.00 88.81 77 GLN A O 1
ATOM 624 N N . PRO A 1 78 ? 18.250 -4.687 -19.086 1.00 89.06 78 PRO A N 1
ATOM 625 C CA . PRO A 1 78 ? 18.962 -4.593 -20.364 1.00 89.06 78 PRO A CA 1
ATOM 626 C C . PRO A 1 78 ? 19.722 -3.280 -20.589 1.00 89.06 78 PRO A C 1
ATOM 628 O O . PRO A 1 78 ? 20.517 -3.207 -21.519 1.00 89.06 78 PRO A O 1
ATOM 631 N N . TYR A 1 79 ? 19.449 -2.248 -19.790 1.00 87.25 79 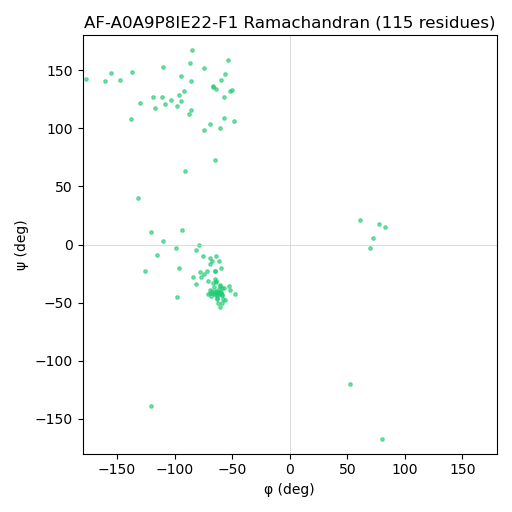TYR A N 1
ATOM 632 C CA . TYR A 1 79 ? 19.954 -0.888 -19.992 1.00 87.25 79 TYR A CA 1
ATOM 633 C C . TYR A 1 79 ? 20.794 -0.379 -18.812 1.00 87.25 79 TYR A C 1
ATOM 635 O O . TYR A 1 79 ? 21.126 0.805 -18.736 1.00 87.25 79 TYR A O 1
ATOM 643 N N . MET A 1 80 ? 21.151 -1.266 -17.876 1.00 82.19 80 MET A N 1
ATOM 644 C CA . MET A 1 80 ? 21.923 -0.908 -16.684 1.00 82.19 80 MET A CA 1
ATOM 645 C C . MET A 1 80 ? 23.379 -0.513 -16.979 1.00 82.19 80 MET A C 1
ATOM 647 O O . MET A 1 80 ? 24.022 0.050 -16.094 1.00 82.19 80 MET A O 1
ATOM 651 N N . ASN A 1 81 ? 23.905 -0.738 -18.193 1.00 86.62 81 ASN A N 1
ATOM 652 C CA . ASN A 1 81 ? 25.238 -0.248 -18.573 1.00 86.62 81 ASN A CA 1
ATOM 653 C C . ASN A 1 81 ? 25.186 1.121 -19.279 1.00 86.62 81 ASN A C 1
ATOM 655 O O . ASN A 1 81 ? 26.190 1.567 -19.836 1.00 86.62 81 ASN A O 1
ATOM 659 N N . GLY A 1 82 ? 24.039 1.810 -19.236 1.00 81.50 82 GLY A N 1
ATOM 660 C CA . GLY A 1 82 ? 23.882 3.168 -19.754 1.00 81.50 82 GLY A CA 1
ATOM 661 C C . GLY A 1 82 ? 23.630 3.243 -21.259 1.00 81.50 82 GLY A C 1
ATOM 662 O O . GLY A 1 82 ? 23.746 4.318 -21.844 1.00 81.50 82 GLY A O 1
ATOM 663 N N . GLU A 1 83 ? 23.269 2.130 -21.900 1.00 87.31 83 GLU A N 1
ATOM 664 C CA . GLU A 1 83 ? 22.964 2.077 -23.332 1.00 87.31 83 GLU A CA 1
ATOM 665 C C . GLU A 1 83 ? 21.728 2.915 -23.695 1.00 87.31 83 GLU A C 1
ATOM 667 O O . GLU A 1 83 ? 21.637 3.460 -24.797 1.00 87.31 83 GLU A O 1
ATOM 672 N N . LYS A 1 84 ? 20.762 3.008 -22.773 1.00 85.06 84 LYS A N 1
ATOM 673 C CA . LYS A 1 84 ? 19.516 3.764 -22.929 1.00 85.06 84 LYS A CA 1
ATOM 674 C C . LYS A 1 84 ? 18.966 4.165 -21.558 1.00 85.06 84 LYS A C 1
ATOM 676 O O . LYS A 1 84 ? 19.089 3.408 -20.604 1.00 85.06 84 LYS A O 1
ATOM 681 N N . ALA A 1 85 ? 18.302 5.316 -21.464 1.00 82.50 85 ALA A N 1
ATOM 682 C CA . ALA A 1 85 ? 17.503 5.639 -20.282 1.00 82.50 85 ALA A CA 1
ATOM 683 C C . ALA A 1 85 ? 16.331 4.647 -20.135 1.00 82.50 85 ALA A C 1
ATOM 685 O O . ALA A 1 85 ? 15.628 4.359 -21.111 1.00 82.50 85 ALA A O 1
ATOM 686 N N . ALA A 1 86 ? 16.135 4.139 -18.919 1.00 84.88 86 ALA A N 1
ATOM 687 C CA . ALA A 1 86 ? 15.089 3.180 -18.556 1.00 84.88 86 ALA A CA 1
ATOM 688 C C . ALA A 1 86 ? 14.357 3.626 -17.278 1.00 84.88 86 ALA A C 1
ATOM 690 O O . ALA A 1 86 ? 14.057 2.823 -16.391 1.00 84.88 86 ALA A O 1
ATOM 691 N N . ASP A 1 87 ? 14.114 4.932 -17.171 1.00 83.44 87 ASP A N 1
ATOM 692 C CA . ASP A 1 87 ? 13.406 5.519 -16.040 1.00 83.44 87 ASP A CA 1
ATOM 693 C C . ASP A 1 87 ? 11.948 5.047 -16.024 1.00 83.44 87 ASP A C 1
ATOM 695 O O . ASP A 1 87 ? 11.271 5.009 -17.056 1.00 83.44 87 ASP A O 1
ATOM 699 N N . VAL A 1 88 ? 11.464 4.688 -14.835 1.00 84.31 88 VAL A N 1
ATOM 700 C CA . VAL A 1 88 ? 10.077 4.280 -14.605 1.00 84.31 88 VAL A CA 1
ATOM 701 C C . VAL A 1 88 ? 9.453 5.251 -13.617 1.00 84.31 88 VAL A C 1
ATOM 703 O O . VAL A 1 88 ? 9.981 5.454 -12.528 1.00 84.31 88 VAL A O 1
ATOM 706 N N . VAL A 1 89 ? 8.313 5.828 -13.995 1.00 84.69 89 VAL A N 1
ATOM 707 C CA . VAL A 1 89 ? 7.529 6.719 -13.135 1.00 84.69 89 VAL A CA 1
ATOM 708 C C . VAL A 1 89 ? 6.324 5.952 -12.603 1.00 84.69 89 VAL A C 1
ATOM 710 O O . VAL A 1 89 ? 5.534 5.415 -13.381 1.00 84.69 89 VAL A O 1
ATOM 713 N N . LEU A 1 90 ? 6.177 5.912 -11.278 1.00 85.19 90 LEU A N 1
ATOM 714 C CA . LEU A 1 90 ? 5.005 5.353 -10.609 1.00 85.19 90 LEU A CA 1
ATOM 715 C C . LEU A 1 90 ? 4.033 6.479 -10.262 1.00 85.19 90 LEU A C 1
ATOM 717 O O . LEU A 1 90 ? 4.412 7.466 -9.640 1.00 85.19 90 LEU A O 1
ATOM 721 N N . VAL A 1 91 ? 2.768 6.325 -10.652 1.00 83.75 91 VAL A N 1
ATOM 722 C CA . VAL A 1 91 ? 1.718 7.313 -10.379 1.00 83.75 91 VAL A CA 1
ATOM 723 C C . VAL A 1 91 ? 0.660 6.671 -9.493 1.00 83.75 91 VAL A C 1
ATOM 725 O O . VAL A 1 91 ? 0.003 5.716 -9.901 1.00 83.75 91 VAL A O 1
ATOM 728 N N . HIS A 1 92 ? 0.488 7.210 -8.288 1.00 80.50 92 HIS A N 1
ATOM 729 C CA . HIS A 1 92 ? -0.553 6.808 -7.346 1.00 80.50 92 HIS A CA 1
ATOM 730 C C . HIS A 1 92 ? -1.190 8.042 -6.699 1.00 80.50 92 HIS A C 1
ATOM 732 O O . HIS A 1 92 ? -0.530 9.064 -6.521 1.00 80.50 92 HIS A O 1
ATOM 738 N N . ALA A 1 93 ? -2.477 7.959 -6.358 1.00 72.88 93 ALA A N 1
ATOM 739 C CA . ALA A 1 93 ? -3.241 9.108 -5.874 1.00 72.88 93 ALA A CA 1
ATOM 740 C C . ALA A 1 93 ? -2.946 9.481 -4.410 1.00 72.88 93 ALA A C 1
ATOM 742 O O . ALA A 1 93 ? -3.084 10.644 -4.035 1.00 72.88 93 ALA A O 1
ATOM 743 N N . SER A 1 94 ? -2.550 8.518 -3.575 1.00 69.94 94 SER A N 1
ATOM 744 C CA . SER A 1 94 ? -2.303 8.732 -2.145 1.00 69.94 94 SER A CA 1
ATOM 745 C C . SER A 1 94 ? -0.815 8.644 -1.780 1.00 69.94 94 SER A C 1
ATOM 747 O O . SER A 1 94 ? -0.031 7.919 -2.401 1.00 69.94 94 SER A O 1
ATOM 749 N N . THR A 1 95 ? -0.437 9.347 -0.711 1.00 63.62 95 THR A N 1
ATOM 750 C CA . THR A 1 95 ? 0.920 9.342 -0.146 1.00 63.62 95 THR A CA 1
ATOM 751 C C . THR A 1 95 ? 1.235 8.098 0.687 1.00 63.62 95 THR A C 1
ATOM 753 O O . THR A 1 95 ? 2.410 7.761 0.827 1.00 63.62 95 THR A O 1
ATOM 756 N N . LEU A 1 96 ? 0.228 7.398 1.228 1.00 67.00 96 LEU A N 1
ATOM 757 C CA . LEU A 1 96 ? 0.449 6.213 2.067 1.00 67.00 96 LEU A CA 1
ATOM 758 C C . LEU A 1 96 ? 1.015 5.048 1.251 1.00 67.00 96 LEU A C 1
ATOM 760 O O . LEU A 1 96 ? 2.002 4.430 1.654 1.00 67.00 96 LEU A O 1
ATOM 764 N N . MET A 1 97 ? 0.462 4.795 0.067 1.00 73.38 97 MET A N 1
ATOM 765 C CA . MET A 1 97 ? 0.986 3.757 -0.815 1.00 73.38 97 MET A CA 1
ATOM 766 C C . MET A 1 97 ? 2.411 4.076 -1.284 1.00 73.38 97 MET A C 1
ATOM 768 O O . MET A 1 97 ? 3.279 3.211 -1.230 1.00 73.38 97 MET A O 1
ATOM 772 N N . LEU A 1 98 ? 2.706 5.333 -1.640 1.00 62.25 98 LEU A N 1
ATOM 773 C CA . LEU A 1 98 ? 4.070 5.748 -2.002 1.00 62.25 98 LEU A CA 1
ATOM 774 C C . LEU A 1 98 ? 5.057 5.563 -0.839 1.00 62.25 98 LEU A C 1
ATOM 776 O O . LEU A 1 98 ? 6.173 5.092 -1.047 1.00 62.25 98 LEU A O 1
ATOM 780 N N . ALA A 1 99 ? 4.637 5.844 0.397 1.00 68.19 99 ALA A N 1
ATOM 781 C CA . ALA A 1 99 ? 5.434 5.539 1.583 1.00 68.19 99 ALA A CA 1
ATOM 782 C C . ALA A 1 99 ? 5.604 4.023 1.802 1.00 68.19 99 ALA A C 1
ATOM 784 O O . ALA A 1 99 ? 6.662 3.597 2.256 1.00 68.19 99 ALA A O 1
ATOM 785 N N . THR A 1 100 ? 4.611 3.202 1.437 1.00 68.31 100 THR A N 1
ATOM 786 C CA . THR A 1 100 ? 4.699 1.729 1.479 1.00 68.31 100 THR A CA 1
ATOM 787 C C . THR A 1 100 ? 5.726 1.202 0.482 1.00 68.31 100 THR A C 1
ATOM 789 O O . THR A 1 100 ? 6.516 0.315 0.818 1.00 68.31 100 THR A O 1
ATOM 792 N N . VAL A 1 101 ? 5.732 1.769 -0.729 1.00 66.12 101 VAL A N 1
ATOM 793 C CA . VAL A 1 101 ? 6.748 1.487 -1.745 1.00 66.12 101 VAL A CA 1
ATOM 794 C C . VAL A 1 101 ? 8.111 1.881 -1.200 1.00 66.12 101 VAL A C 1
ATOM 796 O O . VAL A 1 101 ? 8.965 1.015 -1.108 1.00 66.12 101 VAL A O 1
ATOM 799 N N . ALA A 1 102 ? 8.292 3.119 -0.727 1.00 64.12 102 ALA A N 1
ATOM 800 C CA . ALA A 1 102 ? 9.565 3.598 -0.186 1.00 64.12 102 ALA A CA 1
ATOM 801 C C . ALA A 1 102 ? 10.050 2.807 1.045 1.00 64.12 102 ALA A C 1
ATOM 803 O O . ALA A 1 102 ? 11.248 2.596 1.209 1.00 64.12 102 ALA A O 1
ATOM 804 N N . TYR A 1 103 ? 9.148 2.341 1.913 1.00 63.31 103 TYR A N 1
ATOM 805 C CA . TYR A 1 103 ? 9.494 1.502 3.064 1.00 63.31 103 TYR A CA 1
ATOM 806 C C . TYR A 1 103 ? 9.993 0.117 2.631 1.00 63.31 103 TYR A C 1
ATOM 808 O O . TYR A 1 103 ? 10.988 -0.377 3.166 1.00 63.31 103 TYR A O 1
ATOM 816 N N . ASN A 1 104 ? 9.350 -0.489 1.627 1.00 63.72 104 ASN A N 1
ATOM 817 C CA . ASN A 1 104 ? 9.862 -1.700 0.982 1.00 63.72 104 ASN A CA 1
ATOM 818 C C . ASN A 1 104 ? 11.171 -1.428 0.226 1.00 63.72 104 ASN A C 1
ATOM 820 O O . ASN A 1 104 ? 12.092 -2.240 0.272 1.00 63.72 104 ASN A O 1
ATOM 824 N N . ASP A 1 105 ? 11.298 -0.253 -0.386 1.00 60.19 105 ASP A N 1
ATOM 825 C CA . ASP A 1 105 ? 12.480 0.194 -1.120 1.00 60.19 105 ASP A CA 1
ATOM 826 C C . ASP A 1 105 ? 13.661 0.533 -0.186 1.00 60.19 105 ASP A C 1
ATOM 828 O O . ASP A 1 105 ? 14.824 0.408 -0.556 1.00 60.19 105 ASP A O 1
ATOM 832 N N . PHE A 1 106 ? 13.418 0.838 1.093 1.00 45.25 106 PHE A N 1
ATOM 833 C CA . PHE A 1 106 ? 14.485 0.977 2.090 1.00 45.25 106 PHE A CA 1
ATOM 834 C C . PHE A 1 106 ? 15.219 -0.358 2.335 1.00 45.25 106 PHE A C 1
ATOM 836 O O . PHE A 1 106 ? 16.390 -0.359 2.716 1.00 45.25 106 PHE A O 1
ATOM 843 N N . ARG A 1 107 ? 14.588 -1.512 2.046 1.00 47.50 107 ARG A N 1
ATOM 844 C CA . ARG A 1 107 ? 15.305 -2.799 1.923 1.00 47.50 107 ARG A CA 1
ATOM 845 C C . ARG A 1 107 ? 16.108 -2.917 0.618 1.00 47.50 107 ARG A C 1
ATOM 847 O O . ARG A 1 107 ? 17.097 -3.645 0.600 1.00 47.50 107 ARG A O 1
ATOM 854 N N . LEU A 1 108 ? 15.727 -2.214 -0.447 1.00 39.19 108 LEU A N 1
ATOM 855 C CA . LEU A 1 108 ? 16.407 -2.189 -1.750 1.00 39.19 108 LEU A CA 1
ATOM 856 C C . LEU A 1 108 ? 17.583 -1.206 -1.833 1.00 39.19 108 LEU A C 1
ATOM 858 O O . LEU A 1 108 ? 18.534 -1.499 -2.555 1.00 39.19 108 LEU A O 1
ATOM 862 N N . LEU A 1 109 ? 17.597 -0.112 -1.063 1.00 36.44 109 LEU A N 1
ATOM 863 C CA . LEU A 1 109 ? 18.753 0.801 -0.970 1.00 36.44 109 LEU A CA 1
ATOM 864 C C . LEU A 1 109 ? 20.029 0.102 -0.466 1.00 36.44 109 LEU A C 1
ATOM 866 O O . LEU A 1 109 ? 21.137 0.558 -0.737 1.00 36.44 109 LEU A O 1
ATOM 870 N N . MET A 1 110 ? 19.890 -1.046 0.203 1.00 33.88 110 MET A N 1
ATOM 871 C CA . MET A 1 110 ? 21.014 -1.915 0.568 1.00 33.88 110 MET A CA 1
ATOM 872 C C . MET A 1 110 ? 21.477 -2.840 -0.578 1.00 33.88 110 MET A C 1
ATOM 874 O O . MET A 1 110 ? 22.464 -3.553 -0.407 1.00 33.88 110 MET A O 1
ATOM 878 N N . ALA A 1 111 ? 20.796 -2.854 -1.732 1.00 32.44 111 ALA A N 1
ATOM 879 C CA . ALA A 1 111 ? 21.033 -3.803 -2.824 1.00 32.44 111 ALA A CA 1
ATOM 880 C C . ALA A 1 111 ? 21.304 -3.195 -4.213 1.00 32.44 111 ALA A C 1
ATOM 882 O O . ALA A 1 111 ? 21.921 -3.893 -5.012 1.00 32.44 111 ALA A O 1
ATOM 883 N N . SER A 1 112 ? 20.910 -1.960 -4.543 1.00 33.47 112 SER A N 1
ATOM 884 C CA . SER A 1 112 ? 21.417 -1.226 -5.726 1.00 33.47 112 SER A CA 1
ATOM 885 C C . SER A 1 112 ? 20.848 0.189 -5.795 1.00 33.47 112 SER A C 1
ATOM 887 O O . SER A 1 112 ? 19.678 0.407 -5.499 1.00 33.47 112 SER A O 1
ATOM 889 N N . SER A 1 113 ? 21.673 1.140 -6.231 1.00 32.53 113 SER A N 1
ATOM 890 C CA . SER A 1 113 ? 21.312 2.540 -6.461 1.00 32.53 113 SER A CA 1
ATOM 891 C C . SER A 1 113 ? 20.214 2.676 -7.527 1.00 32.53 113 SER A C 1
ATOM 893 O O . SER A 1 113 ? 20.500 2.639 -8.721 1.00 32.53 113 SER A O 1
ATOM 895 N N . CYS A 1 114 ? 18.963 2.863 -7.111 1.00 34.16 114 CYS A N 1
ATOM 896 C CA . CYS A 1 114 ? 17.876 3.355 -7.957 1.00 34.16 114 CYS A CA 1
ATOM 897 C C . CYS A 1 114 ? 17.193 4.507 -7.220 1.00 34.16 114 CYS A C 1
ATOM 899 O O . CYS A 1 114 ? 16.760 4.355 -6.083 1.00 34.16 114 CYS A O 1
ATOM 901 N N . VAL A 1 115 ? 17.167 5.681 -7.846 1.00 33.09 115 VAL A N 1
ATOM 902 C CA . VAL A 1 115 ? 16.438 6.843 -7.339 1.00 33.09 115 VAL A CA 1
ATOM 903 C C . VAL A 1 115 ? 15.017 6.743 -7.882 1.00 33.09 115 VAL A C 1
ATOM 905 O O . VAL A 1 115 ? 14.816 6.861 -9.087 1.00 33.09 115 VAL A O 1
ATOM 908 N N . VAL A 1 116 ? 14.047 6.518 -6.999 1.00 36.72 116 VAL A N 1
ATOM 909 C CA . VAL A 1 116 ? 12.629 6.776 -7.273 1.00 36.72 116 VAL A CA 1
ATOM 910 C C . VAL A 1 116 ? 12.387 8.251 -6.932 1.00 36.72 116 VAL A C 1
ATOM 912 O O . VAL A 1 116 ? 12.606 8.650 -5.787 1.00 36.72 116 VAL A O 1
ATOM 915 N N . LEU A 1 117 ? 12.030 9.067 -7.930 1.00 34.66 117 LEU A N 1
ATOM 916 C CA . LEU A 1 117 ? 11.542 10.443 -7.742 1.00 34.66 117 LEU A CA 1
ATOM 917 C C . LEU A 1 117 ? 10.016 10.457 -7.662 1.00 34.66 117 LEU A C 1
ATOM 919 O O . LEU A 1 117 ? 9.391 9.717 -8.456 1.00 34.66 117 LEU A O 1
#

Radius of gyration: 18.09 Å; Cα contacts (8 Å, |Δi|>4): 74; chains: 1; bounding box: 39×23×60 Å

Organism: NCBI:txid1670608